Protein AF-A0A1J5FN63-F1 (afdb_monomer_lite)

Secondary structure (DSSP, 8-state):
--------------THHHHHHHHHHHHHHHHHHHHHHHHHIIIIITTTSS-HHHHHHHHHHHHHHHHHHHTT---S-HHHHHHHH-TT--HHHIIIIIHHHHHHHHHHHHHHHHHH--

Foldseek 3Di:
DDDDDPDPPDPPVPCVVVVVVVVVLVVLLVVLLVQLLVCCCVPAVVVVLDDPLLSVLLSQLVVVQVVVVVVPDGPPDSVVSSCVSVVVDDVVNCVPRPVVSSVVSVVSSVVSSVVSVD

Sequence (118 aa):
MKIKQVRAANFVFIESVSIGNESEIDTIVNRALDAAFTKMQDSYINKGKLEINEAERIKRAIELIVYDLRDGGINSGLHKYFLEQFPELTFNDYEDRYQNIFEYLFKVLKKKIAEQLI

Radius of gyration: 20.72 Å; chains: 1; bounding box: 46×35×68 Å

Structure (mmCIF, N/CA/C/O backbone):
data_AF-A0A1J5FN63-F1
#
_entry.id   AF-A0A1J5FN63-F1
#
loop_
_atom_site.group_PDB
_atom_site.id
_atom_site.type_symbol
_atom_site.label_atom_id
_atom_site.label_alt_id
_atom_site.label_comp_id
_atom_site.label_asym_id
_atom_site.label_entity_id
_atom_site.label_seq_id
_atom_site.pdbx_PDB_ins_code
_atom_site.Cartn_x
_atom_site.Cartn_y
_atom_site.Cartn_z
_atom_site.occupancy
_atom_site.B_iso_or_equiv
_atom_site.auth_seq_id
_atom_site.auth_comp_id
_atom_site.auth_asym_id
_atom_site.auth_atom_id
_atom_site.pdbx_PDB_model_num
ATOM 1 N N . MET A 1 1 ? 29.865 -23.512 -54.420 1.00 37.62 1 MET A N 1
ATOM 2 C CA . MET A 1 1 ? 30.604 -22.238 -54.617 1.00 37.62 1 MET A CA 1
ATOM 3 C C . MET A 1 1 ? 29.551 -21.132 -54.687 1.00 37.62 1 MET A C 1
ATOM 5 O O . MET A 1 1 ? 28.676 -21.265 -55.518 1.00 37.62 1 MET A O 1
ATOM 9 N N . LYS A 1 2 ? 29.439 -20.105 -53.837 1.00 36.84 2 LYS A N 1
ATOM 10 C CA . LYS A 1 2 ? 30.298 -19.458 -52.831 1.00 36.84 2 LYS A CA 1
ATOM 11 C C . LYS A 1 2 ? 29.442 -19.100 -51.602 1.00 36.84 2 LYS A C 1
ATOM 13 O O . LYS A 1 2 ? 28.324 -18.625 -51.747 1.00 36.84 2 LYS A O 1
ATOM 18 N N . ILE A 1 3 ? 30.015 -19.298 -50.420 1.00 44.97 3 ILE A N 1
ATOM 19 C CA . ILE A 1 3 ? 29.503 -18.864 -49.116 1.00 44.97 3 ILE A CA 1
ATOM 20 C C . ILE A 1 3 ? 29.685 -17.342 -49.011 1.00 44.97 3 ILE A C 1
ATOM 22 O O . ILE A 1 3 ? 30.766 -16.841 -49.324 1.00 44.97 3 ILE A O 1
ATOM 26 N N . LYS A 1 4 ? 28.681 -16.605 -48.525 1.00 45.47 4 LYS A N 1
ATOM 27 C CA . LYS A 1 4 ? 28.914 -15.303 -47.883 1.00 45.47 4 LYS A CA 1
ATOM 28 C C . LYS A 1 4 ? 28.425 -15.372 -46.442 1.00 45.47 4 LYS A C 1
ATOM 30 O O . LYS A 1 4 ? 27.245 -15.221 -46.158 1.00 45.47 4 LYS A O 1
ATOM 35 N N . GLN A 1 5 ? 29.389 -15.638 -45.562 1.00 46.78 5 GLN A N 1
ATOM 36 C CA . GLN A 1 5 ? 29.322 -15.368 -44.134 1.00 46.78 5 GLN A CA 1
ATOM 37 C C . GLN A 1 5 ? 28.960 -13.895 -43.946 1.00 46.78 5 GLN A C 1
ATOM 39 O O . GLN A 1 5 ? 29.738 -13.014 -44.320 1.00 46.78 5 GLN A O 1
ATOM 44 N N . VAL A 1 6 ? 27.801 -13.624 -43.359 1.00 46.09 6 VAL A N 1
ATOM 45 C CA . VAL A 1 6 ? 27.573 -12.334 -42.718 1.00 46.09 6 VAL A CA 1
ATOM 46 C C . VAL A 1 6 ? 28.142 -12.475 -41.317 1.00 46.09 6 VAL A C 1
ATOM 48 O O . VAL A 1 6 ? 27.681 -13.289 -40.521 1.00 46.09 6 VAL A O 1
ATOM 51 N N . ARG A 1 7 ? 29.227 -11.741 -41.072 1.00 39.75 7 ARG A N 1
ATOM 52 C CA . ARG A 1 7 ? 29.865 -11.613 -39.766 1.00 39.75 7 ARG A CA 1
ATOM 53 C C . ARG A 1 7 ? 28.801 -11.176 -38.761 1.00 39.75 7 ARG A C 1
ATOM 55 O O . ARG A 1 7 ? 28.268 -10.078 -38.892 1.00 39.75 7 ARG A O 1
ATOM 62 N N . ALA A 1 8 ? 28.523 -12.023 -37.772 1.00 43.62 8 ALA A N 1
ATOM 63 C CA . ALA A 1 8 ? 27.959 -11.573 -36.513 1.00 43.62 8 ALA A CA 1
ATOM 64 C C . ALA A 1 8 ? 28.955 -10.551 -35.956 1.00 43.62 8 ALA A C 1
ATOM 66 O O . ALA A 1 8 ? 30.048 -10.906 -35.517 1.00 43.62 8 ALA A O 1
ATOM 67 N N . ALA A 1 9 ? 28.642 -9.269 -36.132 1.00 43.72 9 ALA A N 1
ATOM 68 C CA . ALA A 1 9 ? 29.389 -8.208 -35.497 1.00 43.72 9 ALA A CA 1
ATOM 69 C C . ALA A 1 9 ? 29.295 -8.460 -33.994 1.00 43.72 9 ALA A C 1
ATOM 71 O O . ALA A 1 9 ? 28.202 -8.647 -33.464 1.00 43.72 9 ALA A O 1
ATOM 72 N N . ASN A 1 10 ? 30.459 -8.531 -33.357 1.00 41.03 10 ASN A N 1
ATOM 73 C CA . ASN A 1 10 ? 30.615 -8.631 -31.920 1.00 41.03 10 ASN A CA 1
ATOM 74 C C . ASN A 1 10 ? 29.793 -7.519 -31.257 1.00 41.03 10 ASN A C 1
A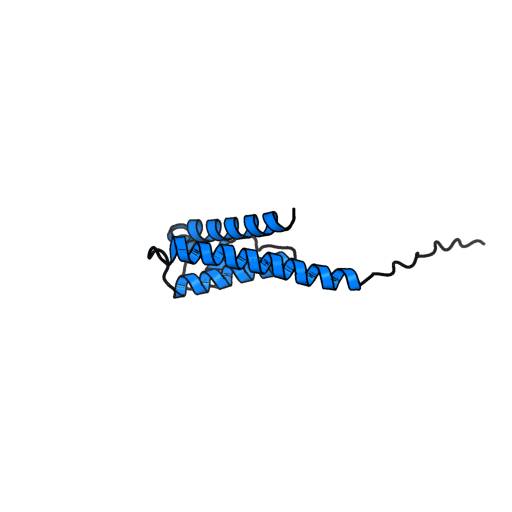TOM 76 O O . ASN A 1 10 ? 30.2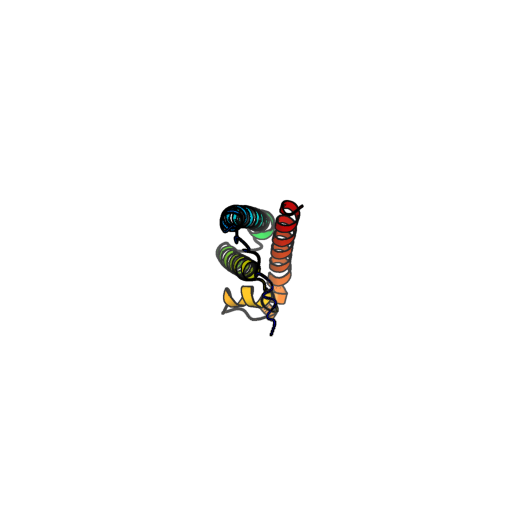59 -6.386 -31.144 1.00 41.03 10 ASN A O 1
ATOM 80 N N . PHE A 1 11 ? 28.578 -7.838 -30.815 1.00 40.28 11 PHE A N 1
ATOM 81 C CA . PHE A 1 11 ? 27.951 -7.085 -29.747 1.00 40.28 11 PHE A CA 1
ATOM 82 C C . PHE A 1 11 ? 28.763 -7.415 -28.503 1.00 40.28 11 PHE A C 1
ATOM 84 O O . PHE A 1 11 ? 28.568 -8.444 -27.863 1.00 40.28 11 PHE A O 1
ATOM 91 N N . VAL A 1 12 ? 29.740 -6.561 -28.209 1.00 43.59 12 VAL A N 1
ATOM 92 C CA . VAL A 1 12 ? 30.267 -6.457 -26.856 1.00 43.59 12 VAL A CA 1
ATOM 93 C C . VAL A 1 12 ? 29.082 -5.985 -26.026 1.00 43.59 12 VAL A C 1
ATOM 95 O O . VAL A 1 12 ? 28.719 -4.811 -26.063 1.00 43.59 12 VAL A O 1
ATOM 98 N N . PHE A 1 13 ? 28.408 -6.927 -25.370 1.00 43.81 13 PHE A N 1
ATOM 99 C CA . PHE A 1 13 ? 27.427 -6.610 -24.350 1.00 43.81 13 PHE A CA 1
ATOM 100 C C . PHE A 1 13 ? 28.221 -5.967 -23.215 1.00 43.81 13 PHE A C 1
ATOM 102 O O . PHE A 1 13 ? 28.982 -6.629 -22.514 1.00 43.81 13 PHE A O 1
ATOM 109 N N . ILE A 1 14 ? 28.158 -4.641 -23.131 1.00 44.06 14 ILE A N 1
ATOM 110 C CA . ILE A 1 14 ? 28.808 -3.885 -22.069 1.00 44.06 14 ILE A CA 1
ATOM 111 C C . ILE A 1 14 ? 27.976 -4.131 -20.802 1.00 44.06 14 ILE A C 1
ATOM 113 O O . ILE A 1 14 ? 27.053 -3.379 -20.499 1.00 44.06 14 ILE A O 1
ATOM 117 N N . GLU A 1 15 ? 28.285 -5.206 -20.072 1.00 44.66 15 GLU A N 1
ATOM 118 C CA . GLU A 1 15 ? 27.665 -5.546 -18.777 1.00 44.66 15 GLU A CA 1
ATOM 119 C C . GLU A 1 15 ? 27.816 -4.423 -17.733 1.00 44.66 15 GLU A C 1
ATOM 121 O O . GLU A 1 15 ? 27.028 -4.335 -16.794 1.00 44.66 15 GLU A O 1
ATOM 126 N N . SER A 1 16 ? 28.771 -3.503 -17.910 1.00 44.97 16 SER A N 1
ATOM 127 C CA . SER A 1 16 ? 29.014 -2.413 -16.960 1.00 44.97 16 SER A CA 1
ATOM 128 C C . SER A 1 16 ? 27.949 -1.310 -16.958 1.00 44.97 16 SER A C 1
ATOM 130 O O . SER A 1 16 ? 27.878 -0.562 -15.986 1.00 44.97 16 SER A O 1
ATOM 132 N N . VAL A 1 17 ? 27.090 -1.216 -17.982 1.00 48.47 17 VAL A N 1
ATOM 133 C CA . VAL A 1 17 ? 25.945 -0.2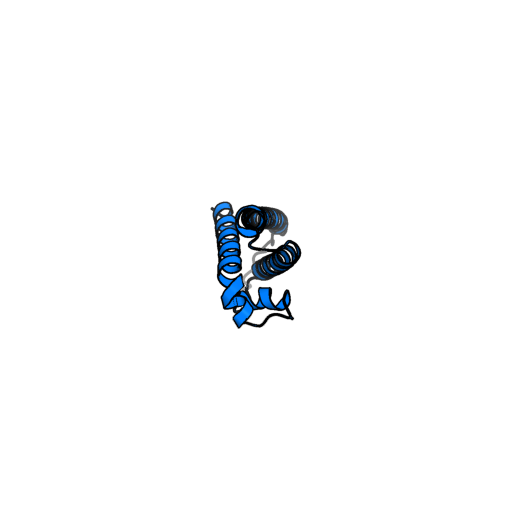79 -17.979 1.00 48.47 17 VAL A CA 1
ATOM 134 C C . VAL A 1 17 ? 24.796 -0.812 -17.111 1.00 48.47 17 VAL A C 1
ATOM 136 O O . VAL A 1 17 ? 24.050 -0.032 -16.527 1.00 48.47 17 VAL A O 1
ATOM 139 N N . SER A 1 18 ? 24.680 -2.137 -16.961 1.00 50.62 18 SER A N 1
ATOM 140 C CA . SER A 1 18 ? 23.588 -2.761 -16.202 1.00 50.62 18 SER A CA 1
ATOM 141 C C . SER A 1 18 ? 23.707 -2.510 -14.696 1.00 50.62 18 SER A C 1
ATOM 143 O O . SER A 1 18 ? 22.714 -2.206 -14.045 1.00 50.62 18 SER A O 1
ATOM 145 N N . ILE A 1 19 ? 24.928 -2.570 -14.154 1.00 49.78 19 ILE A N 1
ATOM 146 C CA . ILE A 1 19 ? 25.182 -2.459 -12.707 1.00 49.78 19 ILE A CA 1
ATOM 147 C C . ILE A 1 19 ? 24.936 -1.024 -12.200 1.00 49.78 19 ILE A C 1
ATOM 149 O O . ILE A 1 19 ? 24.428 -0.831 -11.097 1.00 49.78 19 ILE A O 1
ATOM 153 N N . GLY A 1 20 ? 25.262 -0.006 -13.008 1.00 51.41 20 GLY A N 1
ATOM 154 C CA . GLY A 1 20 ? 25.019 1.400 -12.659 1.00 51.41 20 GLY A CA 1
ATOM 155 C C . GLY A 1 20 ? 23.532 1.766 -12.645 1.00 51.41 20 GLY A C 1
ATOM 156 O O . GLY A 1 20 ? 23.072 2.428 -11.719 1.00 51.41 20 GLY A O 1
ATOM 157 N N . ASN A 1 21 ? 22.775 1.269 -13.628 1.00 60.84 21 ASN A N 1
ATOM 158 C CA . ASN A 1 21 ? 21.341 1.535 -13.746 1.00 60.84 21 ASN A CA 1
ATOM 159 C C . ASN A 1 21 ? 20.522 0.820 -12.662 1.00 60.84 21 ASN A C 1
ATOM 161 O O . ASN A 1 21 ? 19.539 1.370 -12.178 1.00 60.84 21 ASN A O 1
ATOM 165 N N . GLU A 1 22 ? 20.917 -0.389 -12.258 1.00 68.06 22 GLU A N 1
ATOM 166 C CA . GLU A 1 22 ? 20.204 -1.156 -11.230 1.00 68.06 22 GLU A CA 1
ATOM 167 C C . GLU A 1 22 ? 20.254 -0.460 -9.861 1.00 68.06 22 GLU A C 1
ATOM 169 O O . GLU A 1 22 ? 19.220 -0.272 -9.222 1.00 68.06 22 GLU A O 1
ATOM 174 N N . SER A 1 23 ? 21.426 0.054 -9.465 1.00 77.94 23 SER A N 1
ATOM 175 C CA . SER A 1 23 ? 21.574 0.840 -8.231 1.00 77.94 23 SER A CA 1
ATOM 176 C C . SER A 1 23 ? 20.799 2.166 -8.262 1.00 77.94 23 SER A C 1
ATOM 178 O O . SER A 1 23 ? 20.365 2.656 -7.213 1.00 77.94 23 SER A O 1
ATOM 180 N N . GLU A 1 24 ? 20.651 2.782 -9.436 1.00 83.44 24 GLU A N 1
ATOM 181 C CA . GLU A 1 24 ? 19.891 4.023 -9.606 1.00 83.44 24 GLU A CA 1
ATOM 182 C C . GLU A 1 24 ? 18.382 3.763 -9.533 1.00 83.44 24 GLU A C 1
ATOM 184 O O . GLU A 1 24 ? 17.674 4.457 -8.800 1.00 83.44 24 GLU A O 1
ATOM 189 N N . ILE A 1 25 ? 17.903 2.703 -10.190 1.00 84.62 25 ILE A N 1
ATOM 190 C CA . ILE A 1 25 ? 16.509 2.246 -10.115 1.00 84.62 25 ILE A CA 1
ATOM 191 C C . ILE A 1 25 ? 16.132 1.905 -8.671 1.00 84.62 25 ILE A C 1
ATOM 193 O O . ILE A 1 25 ? 15.114 2.397 -8.183 1.00 84.62 25 ILE A O 1
ATOM 197 N N . ASP A 1 26 ? 16.967 1.146 -7.959 1.00 86.62 26 ASP A N 1
ATOM 198 C CA . ASP A 1 26 ? 16.729 0.809 -6.551 1.00 86.62 26 ASP A CA 1
ATOM 199 C C . ASP A 1 26 ? 16.641 2.074 -5.682 1.00 86.62 26 ASP A C 1
ATOM 201 O O . ASP A 1 26 ? 15.780 2.192 -4.808 1.00 86.62 26 ASP A O 1
ATOM 205 N N . THR A 1 27 ? 17.477 3.079 -5.954 1.00 90.06 27 THR A N 1
ATOM 206 C CA . THR A 1 27 ? 17.424 4.365 -5.243 1.00 90.06 27 THR A CA 1
ATOM 207 C C . THR A 1 27 ? 16.118 5.115 -5.518 1.00 90.06 27 THR A C 1
ATOM 209 O O . THR A 1 27 ? 15.507 5.654 -4.590 1.00 90.06 27 THR A O 1
ATOM 212 N N . ILE A 1 28 ? 15.670 5.151 -6.773 1.00 90.88 28 ILE A N 1
ATOM 213 C CA . ILE A 1 28 ? 14.409 5.790 -7.180 1.00 90.88 28 ILE A CA 1
ATOM 214 C C . ILE A 1 28 ? 13.219 5.119 -6.491 1.00 90.88 28 ILE A C 1
ATOM 216 O O . ILE A 1 28 ? 12.358 5.794 -5.918 1.00 90.88 28 ILE A O 1
ATOM 220 N N . VAL A 1 29 ? 13.192 3.791 -6.524 1.00 91.81 29 VAL A N 1
ATOM 221 C CA . VAL A 1 29 ? 12.140 2.970 -5.930 1.00 91.81 29 VAL A CA 1
ATOM 222 C C . VAL A 1 29 ? 12.082 3.165 -4.417 1.00 91.81 29 VAL A C 1
ATOM 224 O O . VAL A 1 29 ? 11.005 3.437 -3.885 1.00 91.81 29 VAL A O 1
ATOM 227 N N . ASN A 1 30 ? 13.225 3.120 -3.729 1.00 93.12 30 ASN A N 1
ATOM 228 C CA . ASN A 1 30 ? 13.286 3.319 -2.280 1.00 93.12 30 ASN A CA 1
ATOM 229 C C . ASN A 1 30 ? 12.779 4.710 -1.872 1.00 93.12 30 ASN A C 1
ATOM 231 O O . ASN A 1 30 ? 11.961 4.827 -0.962 1.00 93.12 30 ASN A O 1
ATOM 235 N N . ARG A 1 31 ? 13.149 5.769 -2.606 1.00 94.12 31 ARG A N 1
ATOM 236 C CA . ARG A 1 31 ? 12.607 7.121 -2.362 1.00 94.12 31 ARG A CA 1
ATOM 237 C C . ARG A 1 31 ? 11.095 7.197 -2.573 1.00 94.12 31 ARG A C 1
ATOM 239 O O . ARG A 1 31 ? 10.403 7.947 -1.882 1.00 94.12 31 ARG A O 1
ATOM 246 N N . ALA A 1 32 ? 10.571 6.465 -3.552 1.00 94.75 32 ALA A N 1
ATOM 247 C CA . ALA A 1 32 ? 9.140 6.430 -3.820 1.00 94.75 32 ALA A CA 1
ATOM 248 C C . ALA A 1 32 ? 8.368 5.668 -2.729 1.00 94.75 32 ALA A C 1
ATOM 250 O O . ALA A 1 32 ? 7.286 6.117 -2.334 1.00 94.75 32 ALA A O 1
ATOM 251 N N . LEU A 1 33 ? 8.936 4.573 -2.215 1.00 96.19 33 LEU A N 1
ATOM 252 C CA . LEU A 1 33 ? 8.427 3.845 -1.051 1.00 96.19 33 LEU A CA 1
ATOM 253 C C . LEU A 1 33 ? 8.409 4.737 0.191 1.00 96.19 33 LEU A C 1
ATOM 255 O O . LEU A 1 33 ? 7.353 4.885 0.808 1.00 96.19 33 LEU A O 1
ATOM 259 N N . ASP A 1 34 ? 9.516 5.421 0.490 1.00 97.00 34 ASP A N 1
ATOM 260 C CA . ASP A 1 34 ? 9.603 6.365 1.609 1.00 97.00 34 ASP A CA 1
ATOM 261 C C . ASP A 1 34 ? 8.510 7.432 1.522 1.00 97.00 34 ASP A C 1
ATOM 263 O O . ASP A 1 34 ? 7.780 7.669 2.484 1.00 97.00 34 ASP A O 1
ATOM 267 N N . ALA A 1 35 ? 8.317 8.028 0.343 1.00 96.88 35 ALA A N 1
ATOM 268 C CA . ALA A 1 35 ? 7.273 9.024 0.134 1.00 96.88 35 ALA A CA 1
ATOM 269 C C . ALA A 1 35 ? 5.858 8.456 0.353 1.00 96.88 35 ALA A C 1
ATOM 271 O O . ALA A 1 35 ? 5.006 9.135 0.941 1.00 96.88 35 ALA A O 1
ATOM 272 N N . ALA A 1 36 ? 5.587 7.227 -0.095 1.00 97.56 36 ALA A N 1
ATOM 273 C CA . ALA A 1 36 ? 4.312 6.559 0.153 1.00 97.56 36 ALA A CA 1
ATOM 274 C C . ALA A 1 36 ? 4.117 6.263 1.651 1.00 97.56 36 ALA A C 1
ATOM 276 O O . ALA A 1 36 ? 3.039 6.515 2.193 1.00 97.56 36 ALA A O 1
ATOM 277 N N . PHE A 1 37 ? 5.154 5.811 2.352 1.00 98.00 37 PHE A N 1
ATOM 278 C CA . PHE A 1 37 ? 5.081 5.461 3.771 1.00 98.00 37 PHE A CA 1
ATOM 279 C C . PHE A 1 37 ? 5.004 6.684 4.682 1.00 98.00 37 PHE A C 1
ATOM 281 O O . PHE A 1 37 ? 4.191 6.690 5.606 1.00 98.00 37 PHE A O 1
ATOM 288 N N . THR A 1 38 ? 5.734 7.762 4.386 1.00 97.94 38 THR A N 1
ATOM 289 C CA . THR A 1 38 ? 5.530 9.063 5.040 1.00 97.94 38 THR A CA 1
ATOM 290 C C . THR A 1 38 ? 4.094 9.532 4.833 1.00 97.94 38 THR A C 1
ATOM 292 O O . THR A 1 38 ? 3.412 9.922 5.782 1.00 97.94 38 THR A O 1
ATOM 295 N N . LYS A 1 39 ? 3.568 9.412 3.606 1.00 97.31 39 LYS A N 1
ATOM 296 C CA . LYS A 1 39 ? 2.183 9.798 3.337 1.00 97.31 39 LYS A CA 1
ATOM 297 C C . LYS A 1 39 ? 1.184 8.961 4.135 1.00 97.31 39 LYS A C 1
ATOM 299 O O . LYS A 1 39 ? 0.181 9.513 4.604 1.00 97.31 39 LYS A O 1
ATOM 304 N N . MET A 1 40 ? 1.461 7.667 4.297 1.00 98.00 40 MET A N 1
ATOM 305 C CA . MET A 1 40 ? 0.657 6.763 5.109 1.00 98.00 40 MET A CA 1
ATOM 306 C C . MET A 1 40 ? 0.663 7.168 6.585 1.00 98.00 40 MET A C 1
ATOM 308 O O . MET A 1 40 ? -0.405 7.278 7.195 1.00 98.00 40 MET A O 1
ATOM 312 N N . GLN A 1 41 ? 1.850 7.454 7.122 1.00 97.69 41 GLN A N 1
ATOM 313 C CA . GLN A 1 41 ? 2.040 7.930 8.488 1.00 97.69 41 GLN A CA 1
ATOM 314 C C . GLN A 1 41 ? 1.212 9.193 8.749 1.00 97.69 41 GLN A C 1
ATOM 316 O O . GLN A 1 41 ? 0.377 9.211 9.654 1.00 97.69 41 GLN A O 1
ATOM 321 N N . ASP A 1 42 ? 1.362 10.217 7.910 1.00 97.25 42 ASP A N 1
ATOM 322 C CA . ASP A 1 42 ? 0.733 11.524 8.125 1.00 97.25 42 ASP A CA 1
ATOM 323 C C . ASP A 1 42 ? -0.783 11.516 7.912 1.00 97.25 42 ASP A C 1
ATOM 325 O O . ASP A 1 42 ? -1.534 12.242 8.572 1.00 97.25 42 ASP A O 1
ATOM 329 N N . SER A 1 43 ? -1.254 10.733 6.939 1.00 96.56 43 SER A N 1
ATOM 330 C CA . SER A 1 43 ? -2.643 10.814 6.473 1.00 96.56 43 SER A CA 1
ATOM 331 C C . SER A 1 43 ? -3.559 9.792 7.130 1.00 96.56 43 SER A C 1
ATOM 333 O O . SER A 1 43 ? -4.768 10.042 7.194 1.00 96.56 43 SER A O 1
ATOM 335 N N . TYR A 1 44 ? -3.012 8.671 7.607 1.00 97.12 44 TYR A N 1
ATOM 336 C CA . TYR A 1 44 ? -3.810 7.553 8.101 1.00 97.12 44 TYR A CA 1
ATOM 337 C C . TYR A 1 44 ? -3.417 7.116 9.512 1.00 97.12 44 TYR A C 1
ATOM 339 O O . TYR A 1 44 ? -4.311 7.008 10.344 1.00 97.12 44 TYR A O 1
ATOM 347 N N . ILE A 1 45 ? -2.128 6.957 9.830 1.00 97.00 45 ILE A N 1
ATOM 348 C CA . ILE A 1 45 ? -1.712 6.514 11.176 1.00 97.00 45 ILE A CA 1
ATOM 349 C C . ILE A 1 45 ? -1.896 7.641 12.198 1.00 97.00 45 ILE A C 1
ATOM 351 O O . ILE A 1 45 ? -2.651 7.497 13.155 1.00 97.00 45 ILE A O 1
ATOM 355 N N . ASN A 1 46 ? -1.309 8.817 11.950 1.00 97.25 46 ASN A N 1
ATOM 356 C CA . ASN A 1 46 ? -1.397 9.975 12.854 1.00 97.25 46 ASN A CA 1
ATOM 357 C C . ASN A 1 46 ? -2.836 10.483 13.044 1.00 97.25 46 ASN A C 1
ATOM 359 O O . ASN A 1 46 ? -3.125 11.209 13.990 1.00 97.25 46 ASN A O 1
ATOM 363 N N . LYS A 1 47 ? -3.744 10.113 12.133 1.00 96.88 47 LYS A N 1
ATOM 364 C CA . LYS A 1 47 ? 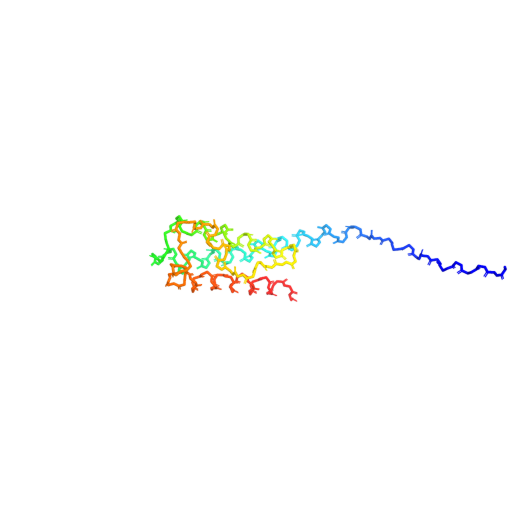-5.169 10.461 12.187 1.00 96.88 47 LYS A CA 1
ATOM 365 C C . LYS A 1 47 ? -6.048 9.341 12.753 1.00 96.88 47 LYS A C 1
ATOM 367 O O . LYS A 1 47 ? -7.266 9.473 12.700 1.00 96.88 47 LYS A O 1
ATOM 372 N N . GLY A 1 48 ? -5.456 8.245 13.231 1.00 95.19 48 GLY A N 1
ATOM 373 C CA . GLY A 1 48 ? -6.172 7.104 13.811 1.00 95.19 48 GLY A CA 1
ATOM 374 C C . GLY A 1 48 ? -7.029 6.314 12.818 1.00 95.19 48 GLY A C 1
ATOM 375 O O . GLY A 1 48 ? -7.958 5.631 13.229 1.00 95.19 48 GLY A O 1
ATOM 376 N N . LYS A 1 49 ? -6.765 6.425 11.510 1.00 96.00 49 LYS A N 1
ATOM 377 C CA . LYS A 1 49 ? -7.481 5.677 10.459 1.00 96.00 49 LYS A CA 1
ATOM 378 C C . LYS A 1 49 ? -6.896 4.287 10.212 1.00 96.00 49 LYS A C 1
ATOM 380 O O . LYS A 1 49 ? -7.593 3.433 9.673 1.00 96.00 49 LYS A O 1
ATOM 385 N N . LEU A 1 50 ? -5.624 4.099 10.554 1.00 96.81 50 LEU A N 1
ATOM 386 C CA . LEU A 1 50 ? -4.934 2.817 10.521 1.00 96.81 50 LEU A CA 1
ATOM 387 C C . LEU A 1 50 ? -4.238 2.581 11.852 1.00 96.81 50 LEU A C 1
ATOM 389 O O . LEU A 1 50 ? -3.575 3.479 12.381 1.00 96.81 50 LE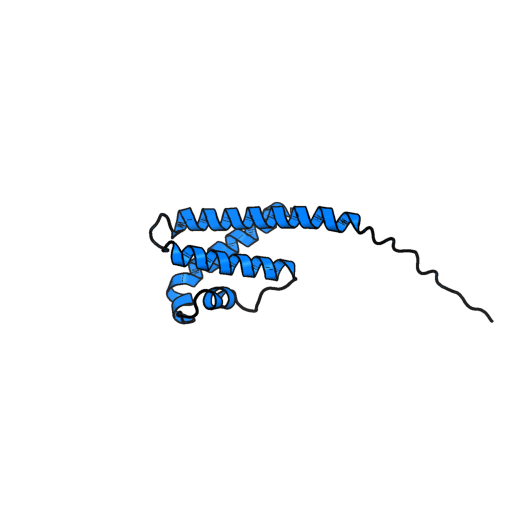U A O 1
ATOM 393 N N . GLU A 1 51 ? -4.336 1.356 12.339 1.00 96.88 51 GLU A N 1
ATOM 394 C CA . GLU A 1 51 ? -3.477 0.870 13.405 1.00 96.88 51 GLU A CA 1
ATOM 395 C C . GLU A 1 51 ? -2.071 0.563 12.876 1.00 96.88 51 GLU A C 1
ATOM 397 O O . GLU A 1 51 ? -1.862 0.313 11.686 1.00 96.88 51 GLU A O 1
ATOM 402 N N . ILE A 1 52 ? -1.085 0.537 13.778 1.00 96.31 52 ILE A N 1
ATOM 403 C CA . ILE A 1 52 ? 0.316 0.271 13.414 1.00 96.31 52 ILE A CA 1
ATOM 404 C C . ILE A 1 52 ? 0.459 -1.101 12.739 1.00 96.31 52 ILE A C 1
ATOM 406 O O . ILE A 1 52 ? 1.151 -1.216 11.733 1.00 96.31 52 ILE A O 1
ATOM 410 N N . ASN A 1 53 ? -0.231 -2.130 13.239 1.00 97.00 53 ASN A N 1
ATOM 411 C CA . ASN A 1 53 ? -0.186 -3.468 12.643 1.00 97.00 53 ASN A CA 1
ATOM 412 C C . ASN A 1 53 ? -0.745 -3.478 11.207 1.00 97.00 53 ASN A C 1
ATOM 414 O O . ASN A 1 53 ? -0.152 -4.063 10.302 1.00 97.00 53 ASN A O 1
ATOM 418 N N . GLU A 1 54 ? -1.854 -2.775 10.970 1.00 97.19 54 GLU A N 1
ATOM 419 C CA . GLU A 1 54 ? -2.436 -2.649 9.630 1.00 97.19 54 GLU A CA 1
ATOM 420 C C . GLU A 1 54 ? -1.475 -1.934 8.678 1.00 97.19 54 GLU A C 1
ATOM 422 O O . GLU A 1 54 ? -1.270 -2.374 7.547 1.00 97.19 54 GLU A O 1
ATOM 427 N N . ALA A 1 55 ? -0.836 -0.863 9.151 1.00 97.44 55 ALA A N 1
ATOM 428 C CA . ALA A 1 55 ? 0.153 -0.130 8.378 1.00 97.44 55 ALA A CA 1
ATOM 429 C C . ALA A 1 55 ? 1.356 -1.001 7.989 1.00 97.44 55 ALA A C 1
ATOM 431 O O . ALA A 1 55 ? 1.768 -0.973 6.833 1.00 97.44 55 ALA A O 1
ATOM 432 N N . GLU A 1 56 ? 1.898 -1.803 8.907 1.00 98.06 56 GLU A N 1
ATOM 433 C CA . GLU A 1 56 ? 3.022 -2.705 8.610 1.00 98.06 56 GLU A CA 1
ATOM 434 C C . GLU A 1 56 ? 2.673 -3.742 7.536 1.00 98.06 56 GLU A C 1
ATOM 436 O O . GLU A 1 56 ? 3.474 -4.036 6.651 1.00 98.06 56 GLU A O 1
ATOM 441 N N . ARG A 1 57 ? 1.448 -4.265 7.554 1.00 98.25 57 ARG A N 1
ATOM 442 C CA . ARG A 1 57 ? 0.975 -5.217 6.539 1.00 98.25 57 ARG A CA 1
ATOM 443 C C . ARG A 1 57 ? 0.739 -4.539 5.190 1.00 98.25 57 ARG A C 1
ATOM 445 O O . ARG A 1 57 ? 1.089 -5.101 4.156 1.00 98.25 57 ARG A O 1
ATOM 452 N N . ILE A 1 58 ? 0.233 -3.305 5.193 1.00 98.06 58 ILE A N 1
ATOM 453 C CA . ILE A 1 58 ? 0.122 -2.478 3.983 1.00 98.06 58 ILE A CA 1
ATOM 454 C C . ILE A 1 58 ? 1.502 -2.197 3.375 1.00 98.06 58 ILE A C 1
ATOM 456 O O . ILE A 1 58 ? 1.635 -2.275 2.154 1.00 98.06 58 ILE A O 1
ATOM 460 N N . LYS A 1 59 ? 2.533 -1.915 4.188 1.00 97.88 59 LYS A N 1
ATOM 461 C CA . LYS A 1 59 ? 3.909 -1.729 3.690 1.00 97.88 59 LYS A CA 1
ATOM 462 C C . LYS A 1 59 ? 4.386 -2.954 2.921 1.00 97.88 59 LYS A C 1
ATOM 464 O O . LYS A 1 59 ? 4.775 -2.806 1.768 1.00 97.88 59 LYS A O 1
ATOM 469 N N . ARG A 1 60 ? 4.236 -4.149 3.502 1.00 97.75 60 ARG A N 1
ATOM 470 C CA . ARG A 1 60 ? 4.609 -5.417 2.848 1.00 97.75 60 ARG A CA 1
ATOM 471 C C . ARG A 1 60 ? 3.893 -5.615 1.516 1.00 97.75 60 ARG A C 1
ATOM 473 O O . ARG A 1 60 ? 4.514 -5.998 0.534 1.00 97.75 60 ARG A O 1
ATOM 480 N N . ALA A 1 61 ? 2.596 -5.311 1.456 1.00 96.94 61 ALA A N 1
ATOM 481 C CA . ALA A 1 61 ? 1.837 -5.402 0.211 1.00 96.94 61 ALA A CA 1
ATOM 482 C C . ALA A 1 61 ? 2.373 -4.438 -0.868 1.00 96.94 61 ALA A C 1
ATOM 484 O O . ALA A 1 61 ? 2.451 -4.802 -2.038 1.00 96.94 61 ALA A O 1
ATOM 485 N N . ILE A 1 62 ? 2.767 -3.218 -0.488 1.00 96.50 62 ILE A N 1
ATOM 486 C CA . ILE A 1 62 ? 3.364 -2.235 -1.409 1.00 96.50 62 ILE A CA 1
ATOM 487 C C . ILE A 1 62 ? 4.769 -2.668 -1.851 1.00 96.50 62 ILE A C 1
ATOM 489 O O . ILE A 1 62 ? 5.109 -2.514 -3.023 1.00 96.50 62 ILE A O 1
ATOM 493 N N . GLU A 1 63 ? 5.572 -3.230 -0.952 1.00 95.12 63 GLU A N 1
ATOM 494 C CA . GLU A 1 63 ? 6.901 -3.769 -1.266 1.00 95.12 63 GLU A CA 1
ATOM 495 C C . GLU A 1 63 ? 6.819 -4.934 -2.260 1.00 95.12 63 GLU A C 1
ATOM 497 O O . GLU A 1 63 ? 7.598 -4.975 -3.209 1.00 95.12 63 GLU A O 1
ATOM 502 N N . LEU A 1 64 ? 5.832 -5.826 -2.116 1.00 94.00 64 LEU A N 1
ATOM 503 C CA . LEU A 1 64 ? 5.574 -6.896 -3.088 1.00 94.00 64 LEU A CA 1
ATOM 504 C C . LEU A 1 64 ? 5.186 -6.348 -4.467 1.00 94.00 64 LEU A C 1
ATOM 506 O O . LEU A 1 64 ? 5.663 -6.844 -5.482 1.00 94.00 64 LEU A O 1
ATOM 510 N N . ILE A 1 65 ? 4.374 -5.287 -4.520 1.00 93.31 65 ILE A N 1
ATOM 511 C CA . ILE A 1 65 ? 4.052 -4.618 -5.790 1.00 93.31 65 ILE A CA 1
ATOM 512 C C . ILE A 1 65 ? 5.317 -4.061 -6.450 1.00 93.31 65 ILE A C 1
ATOM 514 O O . ILE A 1 65 ? 5.465 -4.138 -7.667 1.00 93.31 65 ILE A O 1
ATOM 518 N N . VAL A 1 66 ? 6.216 -3.471 -5.663 1.00 92.00 66 VAL A N 1
ATOM 519 C CA . VAL A 1 66 ? 7.495 -2.949 -6.154 1.00 92.00 66 VAL A CA 1
ATOM 520 C C . VAL A 1 66 ? 8.402 -4.066 -6.664 1.00 92.00 66 VAL A C 1
ATOM 522 O O . VAL A 1 66 ? 9.031 -3.900 -7.709 1.00 92.00 66 VAL A O 1
ATOM 525 N N . TYR A 1 67 ? 8.459 -5.186 -5.948 1.00 89.94 67 TYR A N 1
ATOM 526 C CA . TYR A 1 67 ? 9.214 -6.360 -6.368 1.00 89.94 67 TYR A CA 1
ATOM 527 C C . TYR A 1 67 ? 8.717 -6.873 -7.724 1.00 89.94 67 TYR A C 1
ATOM 529 O O . TYR A 1 67 ? 9.501 -6.980 -8.662 1.00 89.94 67 TYR A O 1
ATOM 537 N N . ASP A 1 68 ? 7.406 -7.054 -7.879 1.00 89.38 68 ASP A N 1
ATOM 538 C CA . ASP A 1 68 ? 6.831 -7.521 -9.143 1.00 89.38 68 ASP A CA 1
ATOM 539 C C . ASP A 1 68 ? 7.024 -6.495 -10.278 1.00 89.38 68 ASP A C 1
ATOM 541 O O . ASP A 1 68 ? 7.335 -6.857 -11.417 1.00 89.38 68 ASP A O 1
ATOM 545 N N . LEU A 1 69 ? 6.922 -5.195 -9.969 1.00 86.00 69 LEU A N 1
ATOM 546 C CA . LEU A 1 69 ? 7.193 -4.114 -10.922 1.00 86.00 69 LEU A CA 1
ATOM 547 C C . LEU A 1 69 ? 8.602 -4.199 -11.522 1.00 86.00 69 LEU A C 1
ATOM 549 O O . LEU A 1 69 ? 8.769 -3.884 -12.703 1.00 86.00 69 LEU A O 1
ATOM 553 N N . ARG A 1 70 ? 9.600 -4.620 -10.734 1.00 80.50 70 ARG A N 1
ATOM 554 C CA . ARG A 1 70 ? 10.978 -4.837 -11.204 1.00 80.50 70 ARG A CA 1
ATOM 555 C C . ARG A 1 70 ? 11.056 -5.975 -12.221 1.00 80.50 70 ARG A C 1
ATOM 557 O O . ARG A 1 70 ? 11.776 -5.846 -13.208 1.00 80.50 70 ARG A O 1
ATOM 564 N N . ASP A 1 71 ? 10.266 -7.025 -12.024 1.00 78.06 71 ASP A N 1
ATOM 565 C CA . ASP A 1 71 ? 10.227 -8.211 -12.887 1.00 78.06 71 ASP A CA 1
ATOM 566 C C . ASP A 1 71 ? 9.282 -8.055 -14.097 1.00 78.06 71 ASP A C 1
ATOM 568 O O . ASP A 1 71 ? 9.055 -8.994 -14.864 1.00 78.06 71 ASP A O 1
ATOM 572 N N . GLY A 1 72 ? 8.767 -6.842 -14.331 1.00 69.31 72 GLY A N 1
ATOM 573 C CA . GLY A 1 72 ? 8.046 -6.485 -15.553 1.00 69.31 72 GLY A CA 1
ATOM 574 C C . GLY A 1 72 ? 6.543 -6.765 -15.525 1.00 69.31 72 GLY A C 1
ATOM 575 O O . GLY A 1 72 ? 5.909 -6.753 -16.585 1.00 69.31 72 GLY A O 1
ATOM 576 N N . GLY A 1 73 ? 5.941 -6.975 -14.351 1.00 72.38 73 GLY A N 1
ATOM 577 C CA . GLY A 1 73 ? 4.497 -7.173 -14.239 1.00 72.38 73 GLY A CA 1
ATOM 578 C C . GLY A 1 73 ? 3.915 -6.735 -12.900 1.00 72.38 73 GLY A C 1
ATOM 579 O O . GLY A 1 73 ? 4.598 -6.651 -11.901 1.00 72.38 73 GLY A O 1
ATOM 580 N N . ILE A 1 74 ? 2.617 -6.452 -12.867 1.00 76.19 74 ILE A N 1
ATOM 581 C CA . ILE A 1 74 ? 1.846 -6.395 -11.619 1.00 76.19 74 ILE A CA 1
ATOM 582 C C . ILE A 1 74 ? 0.779 -7.481 -11.749 1.00 76.19 74 ILE A C 1
ATOM 584 O O . ILE A 1 74 ? 0.194 -7.646 -12.826 1.00 76.19 74 ILE A O 1
ATOM 588 N N . ASN A 1 75 ? 0.492 -8.207 -10.670 1.00 67.62 75 ASN A N 1
ATOM 589 C CA . ASN A 1 75 ? -0.663 -9.092 -10.602 1.00 67.62 75 ASN A CA 1
ATOM 590 C C . ASN A 1 75 ? -1.946 -8.348 -10.999 1.00 67.62 75 ASN A C 1
ATOM 592 O O . ASN A 1 75 ? -2.109 -7.149 -10.780 1.00 67.62 75 ASN A O 1
ATOM 596 N N . SER A 1 76 ? -2.910 -9.085 -11.546 1.00 68.38 76 SER A N 1
ATOM 597 C CA . SER A 1 76 ? -4.142 -8.550 -12.150 1.00 68.38 76 SER A CA 1
ATOM 598 C C . SER A 1 76 ? -5.083 -7.763 -11.212 1.00 68.38 76 SER A C 1
ATOM 600 O O . SER A 1 76 ? -6.149 -7.338 -11.648 1.00 68.38 76 SER A O 1
ATOM 602 N N . GLY A 1 77 ? -4.710 -7.514 -9.951 1.00 86.38 77 GLY A N 1
ATOM 603 C CA . GLY A 1 77 ? -5.422 -6.597 -9.062 1.00 86.38 77 GLY A CA 1
ATOM 604 C C . GLY A 1 77 ? -4.646 -6.259 -7.788 1.00 86.38 77 GLY A C 1
ATOM 605 O O . GLY A 1 77 ? -4.136 -7.150 -7.116 1.00 86.38 77 GLY A O 1
ATOM 606 N N . LEU A 1 78 ? -4.620 -4.972 -7.420 1.00 91.50 78 LEU A N 1
ATOM 607 C CA . LEU A 1 78 ? -3.977 -4.473 -6.192 1.00 91.50 78 LEU A CA 1
ATOM 608 C C . LEU A 1 78 ? -4.511 -5.154 -4.926 1.00 91.50 78 LEU A C 1
ATOM 610 O O . LEU A 1 78 ? -3.750 -5.436 -4.005 1.00 91.50 78 LEU A O 1
ATOM 614 N N . HIS A 1 79 ? -5.807 -5.470 -4.908 1.00 94.75 79 HIS A N 1
ATOM 615 C CA . HIS A 1 79 ? -6.449 -6.179 -3.805 1.00 94.75 79 HIS A CA 1
ATOM 616 C C . HIS A 1 79 ? -5.793 -7.529 -3.496 1.00 94.75 79 HIS A C 1
ATOM 618 O O . HIS A 1 79 ? -5.836 -7.956 -2.352 1.00 94.75 79 HIS A O 1
ATOM 624 N N . LYS A 1 80 ? -5.164 -8.199 -4.473 1.00 94.69 80 LYS A N 1
ATOM 625 C CA . LYS A 1 80 ? -4.514 -9.499 -4.247 1.00 94.69 80 LYS A CA 1
ATOM 626 C C . LYS A 1 80 ? -3.306 -9.360 -3.326 1.00 94.69 80 LYS A C 1
ATOM 628 O O . LYS A 1 80 ? -3.265 -10.023 -2.300 1.00 94.69 80 LYS A O 1
ATOM 633 N N . TYR A 1 81 ? -2.414 -8.410 -3.619 1.00 95.31 81 TYR A N 1
ATOM 634 C CA . TYR A 1 81 ? -1.280 -8.088 -2.745 1.00 95.31 81 TYR A CA 1
ATOM 635 C C . TYR A 1 81 ? -1.729 -7.711 -1.340 1.00 95.31 81 TYR A C 1
ATOM 637 O O . TYR A 1 81 ? -1.091 -8.077 -0.359 1.00 95.31 81 TYR A O 1
ATOM 645 N N . PHE A 1 82 ? -2.836 -6.972 -1.238 1.00 96.94 82 PHE A N 1
ATOM 646 C CA . PHE A 1 82 ? -3.399 -6.611 0.052 1.00 96.94 82 PHE A CA 1
ATOM 647 C C . PHE A 1 82 ? -3.906 -7.852 0.801 1.00 96.94 82 PHE A C 1
ATOM 649 O O . PHE A 1 82 ? -3.450 -8.124 1.905 1.00 96.94 82 PHE A O 1
ATOM 656 N N . LEU A 1 83 ? -4.804 -8.637 0.204 1.00 96.62 83 LEU A N 1
ATOM 657 C CA . LEU A 1 83 ? -5.429 -9.793 0.857 1.00 96.62 83 LEU A CA 1
ATOM 658 C C . LEU A 1 83 ? -4.430 -10.912 1.183 1.00 96.62 83 LEU A C 1
ATOM 660 O O . LEU A 1 83 ? -4.621 -11.622 2.163 1.00 96.62 83 LEU A O 1
ATOM 664 N N . GLU A 1 84 ? -3.321 -11.028 0.451 1.00 96.06 84 GLU A N 1
ATOM 665 C CA . GLU A 1 84 ? -2.209 -11.913 0.828 1.00 96.06 84 GLU A CA 1
ATOM 666 C C . GLU A 1 84 ? -1.584 -11.531 2.174 1.00 96.06 84 GLU A C 1
ATOM 668 O O . GLU A 1 84 ? -1.170 -12.401 2.940 1.00 96.06 84 GLU A O 1
ATOM 673 N N . GLN A 1 85 ? -1.543 -10.234 2.493 1.00 97.62 85 GLN A N 1
ATOM 674 C CA . GLN A 1 85 ? -1.086 -9.758 3.797 1.00 97.62 85 GLN A CA 1
ATOM 675 C C . GLN A 1 85 ? -2.193 -9.795 4.849 1.00 97.62 85 GLN A C 1
ATOM 677 O O . GLN A 1 85 ? -1.870 -9.768 6.035 1.00 97.62 85 GLN A O 1
ATOM 682 N N . PHE A 1 86 ? -3.460 -9.885 4.436 1.00 96.69 86 PHE A N 1
ATOM 683 C CA . PHE A 1 86 ? -4.668 -9.898 5.264 1.00 96.69 86 PHE A CA 1
ATOM 684 C C . PHE A 1 86 ? -5.541 -11.146 5.037 1.00 96.69 86 PHE A C 1
ATOM 686 O O . PHE A 1 86 ? -6.680 -11.009 4.592 1.00 96.69 86 PHE A O 1
ATOM 693 N N . PRO A 1 87 ? -5.046 -12.363 5.352 1.00 95.44 87 PRO A N 1
ATOM 694 C CA . PRO A 1 87 ? -5.759 -13.612 5.063 1.00 95.44 87 PRO A CA 1
ATOM 695 C C . PRO A 1 87 ? -7.080 -13.768 5.828 1.00 95.44 87 PRO A C 1
ATOM 697 O O . PRO A 1 87 ? -7.918 -14.584 5.454 1.00 95.44 87 PRO A O 1
ATOM 700 N N . GLU A 1 88 ? -7.266 -13.018 6.912 1.00 97.19 88 GLU A N 1
ATOM 701 C CA . GLU A 1 88 ? -8.507 -12.976 7.682 1.00 97.19 88 GLU A CA 1
ATOM 702 C C . GLU A 1 88 ? -9.573 -12.045 7.091 1.00 97.19 88 GLU A C 1
ATOM 704 O O . GLU A 1 88 ? -10.715 -12.082 7.545 1.00 97.19 88 GLU A O 1
ATOM 709 N N . LEU A 1 89 ? -9.213 -11.205 6.115 1.00 97.06 89 LEU A N 1
ATOM 710 C CA . LEU A 1 89 ? -10.125 -10.258 5.485 1.00 97.06 89 LEU A CA 1
ATOM 711 C C . LEU A 1 89 ? -10.698 -10.817 4.186 1.00 97.06 89 LEU A C 1
ATOM 713 O O . LEU A 1 89 ? -10.048 -11.542 3.431 1.00 97.06 89 LEU A O 1
ATOM 717 N N . THR A 1 90 ? -11.934 -10.432 3.903 1.00 97.38 90 THR A N 1
ATOM 718 C CA . THR A 1 90 ? -12.591 -10.687 2.625 1.00 97.38 90 THR A CA 1
ATOM 719 C C . THR A 1 90 ? -12.325 -9.552 1.638 1.00 97.38 90 THR A C 1
ATOM 721 O O . THR A 1 90 ? -11.866 -8.466 1.994 1.00 97.38 90 THR A O 1
ATOM 724 N N . PHE A 1 91 ? -12.662 -9.778 0.367 1.00 96.50 91 PHE A N 1
ATOM 725 C CA . PHE A 1 91 ? -12.619 -8.714 -0.635 1.00 96.50 91 PHE A CA 1
ATOM 726 C C . PHE A 1 91 ? -13.552 -7.539 -0.289 1.00 96.50 91 PHE A C 1
ATOM 728 O O . PHE A 1 91 ? -13.165 -6.394 -0.491 1.00 96.50 91 PHE A O 1
ATOM 735 N N . ASN A 1 92 ? -14.714 -7.802 0.320 1.00 97.94 92 ASN A N 1
ATOM 736 C CA . ASN A 1 92 ? -15.629 -6.743 0.755 1.00 97.94 92 ASN A CA 1
ATOM 737 C C . ASN A 1 92 ? -15.001 -5.879 1.861 1.00 97.94 92 ASN A C 1
ATOM 739 O O . ASN A 1 92 ? -15.090 -4.657 1.805 1.00 97.94 92 ASN A O 1
ATOM 743 N N . ASP A 1 93 ? -14.295 -6.491 2.820 1.00 97.12 93 ASP A N 1
ATOM 744 C CA . ASP A 1 93 ? -13.577 -5.739 3.861 1.00 97.12 93 ASP A CA 1
ATOM 745 C C . ASP A 1 93 ? -12.513 -4.816 3.246 1.00 97.12 93 ASP A C 1
ATOM 747 O O . ASP A 1 93 ? -12.312 -3.682 3.695 1.00 97.12 93 ASP A O 1
ATOM 751 N N . TYR A 1 94 ? -11.837 -5.291 2.192 1.00 97.31 94 TYR A N 1
ATOM 752 C CA . TYR A 1 94 ? -10.916 -4.475 1.410 1.00 97.31 94 TYR A CA 1
ATOM 753 C C . TYR A 1 94 ? -11.628 -3.298 0.731 1.00 97.31 94 TYR A C 1
ATOM 755 O O . TYR A 1 94 ? -11.183 -2.164 0.917 1.00 97.31 94 TYR A O 1
ATOM 763 N N . GLU A 1 95 ? -12.708 -3.539 -0.017 1.00 97.50 95 GLU A N 1
ATOM 764 C CA . GLU A 1 95 ? -13.454 -2.489 -0.729 1.00 97.50 95 GLU A CA 1
ATOM 765 C C . GLU A 1 95 ? -13.979 -1.413 0.230 1.00 97.50 95 GLU A C 1
ATOM 767 O O . GLU A 1 95 ? -13.757 -0.217 0.012 1.00 97.50 95 GLU A O 1
ATOM 772 N N . ASP A 1 96 ? -14.587 -1.831 1.339 1.00 96.75 96 ASP A N 1
ATOM 773 C CA . ASP A 1 96 ? -15.261 -0.926 2.267 1.00 96.75 96 ASP A CA 1
ATOM 774 C C . ASP A 1 96 ? -14.283 -0.057 3.066 1.00 96.75 96 ASP A C 1
ATOM 776 O O . ASP A 1 96 ? -14.531 1.133 3.295 1.00 96.75 96 ASP A O 1
ATOM 780 N N . ARG A 1 97 ? -13.157 -0.631 3.510 1.00 95.81 97 ARG A N 1
ATOM 781 C CA . ARG A 1 97 ? -12.267 0.035 4.474 1.00 95.81 97 ARG A CA 1
ATOM 782 C C . ARG A 1 97 ? -10.927 0.465 3.891 1.00 95.81 97 ARG A C 1
ATOM 784 O O . ARG A 1 97 ? -10.415 1.525 4.263 1.00 95.81 97 ARG A O 1
ATOM 791 N N . TYR A 1 98 ? -10.337 -0.330 3.004 1.00 97.44 98 TYR A N 1
ATOM 792 C CA . TYR A 1 98 ? -8.914 -0.206 2.677 1.00 97.44 98 TYR A CA 1
ATOM 793 C C . TYR A 1 98 ? -8.630 0.225 1.243 1.00 97.44 98 TYR A C 1
ATOM 795 O O . TYR A 1 98 ? -7.585 0.835 1.015 1.00 97.44 98 TYR A O 1
ATOM 803 N N . GLN A 1 99 ? -9.532 -0.015 0.292 1.00 96.69 99 GLN A N 1
ATOM 804 C CA . GLN A 1 99 ? -9.303 0.233 -1.132 1.00 96.69 99 GLN A CA 1
ATOM 805 C C . GLN A 1 99 ? -8.838 1.665 -1.395 1.00 96.69 99 GLN A C 1
ATOM 807 O O . GLN A 1 99 ? -7.768 1.878 -1.962 1.00 96.69 99 GLN A O 1
ATOM 812 N N . ASN A 1 100 ? -9.577 2.654 -0.890 1.00 97.12 100 ASN A N 1
ATOM 813 C CA . ASN A 1 100 ? -9.243 4.067 -1.082 1.00 97.12 100 ASN A CA 1
ATOM 814 C C . ASN A 1 100 ? -7.873 4.446 -0.502 1.00 97.12 100 ASN A C 1
ATOM 816 O O . ASN A 1 100 ? -7.170 5.291 -1.056 1.00 97.12 100 ASN A O 1
ATOM 820 N N . ILE A 1 101 ? -7.492 3.844 0.625 1.00 97.06 101 ILE A N 1
ATOM 821 C CA . ILE A 1 101 ? -6.192 4.078 1.259 1.00 97.06 101 ILE A CA 1
ATOM 822 C C . ILE A 1 101 ? -5.098 3.446 0.400 1.00 97.06 101 ILE A C 1
ATOM 824 O O . ILE A 1 101 ? -4.138 4.116 0.020 1.00 97.06 101 ILE A O 1
ATOM 828 N N . PHE A 1 102 ? -5.264 2.171 0.062 1.00 97.25 102 PHE A N 1
ATOM 829 C CA . PHE A 1 102 ? -4.265 1.379 -0.637 1.00 97.25 102 PHE A CA 1
ATOM 830 C C . PHE A 1 102 ? -4.015 1.889 -2.060 1.00 97.25 102 PHE A C 1
ATOM 832 O O . PHE A 1 102 ? -2.869 2.112 -2.453 1.00 97.25 102 PHE A O 1
ATOM 839 N N . GLU A 1 103 ? -5.078 2.182 -2.811 1.00 96.50 103 GLU A N 1
ATOM 840 C CA . GLU A 1 103 ? -4.978 2.762 -4.152 1.00 96.50 103 GLU A CA 1
ATOM 841 C C . GLU A 1 103 ? -4.343 4.154 -4.131 1.00 96.50 103 GLU A C 1
ATOM 843 O O . GLU A 1 103 ? -3.558 4.499 -5.021 1.00 96.50 103 GLU A O 1
ATOM 848 N N . TYR A 1 104 ? -4.636 4.959 -3.107 1.00 97.12 104 TYR A N 1
ATOM 849 C CA . TYR A 1 104 ? -4.012 6.266 -2.959 1.00 97.12 104 TYR A CA 1
ATOM 850 C C . TYR A 1 104 ? -2.506 6.148 -2.709 1.00 97.12 104 TYR A C 1
ATOM 852 O O . TYR A 1 104 ? -1.726 6.844 -3.362 1.00 97.12 104 TYR A O 1
ATOM 860 N N . LEU A 1 105 ? -2.081 5.251 -1.818 1.00 97.31 105 LEU A N 1
ATOM 861 C CA . LEU A 1 105 ? -0.661 4.998 -1.562 1.00 97.31 105 LEU A CA 1
ATOM 862 C C . LEU A 1 105 ? 0.050 4.487 -2.819 1.00 97.31 105 LEU A C 1
ATOM 864 O O . LEU A 1 105 ? 1.110 5.003 -3.176 1.00 97.31 105 LEU A O 1
ATOM 868 N N . PHE A 1 106 ? -0.573 3.571 -3.560 1.00 95.56 106 PHE A N 1
ATOM 869 C CA . PHE A 1 106 ? -0.044 3.105 -4.841 1.00 95.56 106 PHE A CA 1
ATOM 870 C C . PHE A 1 106 ? 0.054 4.231 -5.885 1.00 95.56 106 PHE A C 1
ATOM 872 O O . PHE A 1 106 ? 1.019 4.316 -6.649 1.00 95.56 106 PHE A O 1
ATOM 879 N N . LYS A 1 107 ? -0.912 5.155 -5.914 1.00 95.38 107 LYS A N 1
ATOM 880 C CA . LYS A 1 107 ? -0.849 6.348 -6.771 1.00 95.38 107 LYS A CA 1
ATOM 881 C C . LYS A 1 107 ? 0.311 7.267 -6.386 1.00 95.38 107 LYS A C 1
ATOM 883 O O . LYS A 1 107 ? 0.968 7.800 -7.281 1.00 95.38 107 LYS A O 1
ATOM 888 N N . VAL A 1 108 ? 0.567 7.454 -5.089 1.00 96.19 108 VAL A N 1
ATOM 889 C CA . VAL A 1 108 ? 1.719 8.224 -4.588 1.00 96.19 108 VAL A CA 1
ATOM 890 C C . VAL A 1 108 ? 3.025 7.572 -5.032 1.00 96.19 108 VAL A C 1
ATOM 892 O O . VAL A 1 108 ? 3.860 8.267 -5.610 1.00 96.19 108 VAL A O 1
ATOM 895 N N . LEU A 1 109 ? 3.157 6.254 -4.854 1.00 94.94 109 LEU A N 1
ATOM 896 C CA . LEU A 1 109 ? 4.315 5.475 -5.296 1.00 94.94 109 LEU A CA 1
ATOM 897 C C . LEU A 1 109 ? 4.588 5.684 -6.793 1.00 94.94 109 LEU A C 1
ATOM 899 O O . LEU A 1 109 ? 5.656 6.163 -7.166 1.00 94.94 109 LEU A O 1
ATOM 903 N N . LYS A 1 110 ? 3.600 5.411 -7.657 1.00 92.88 110 LYS A N 1
ATOM 904 C CA . LYS A 1 110 ? 3.752 5.565 -9.116 1.00 92.88 110 LYS A CA 1
ATOM 905 C C . LYS A 1 110 ? 4.132 6.981 -9.523 1.00 92.88 110 LYS A C 1
ATOM 907 O O . LYS A 1 110 ? 4.982 7.166 -10.388 1.00 92.88 110 LYS A O 1
ATOM 912 N N . LYS A 1 111 ? 3.497 7.983 -8.906 1.00 94.56 111 LYS A N 1
ATOM 913 C CA . LYS A 1 111 ? 3.812 9.389 -9.168 1.00 94.56 111 LYS A CA 1
ATOM 914 C C . LYS A 1 111 ? 5.273 9.686 -8.829 1.00 94.56 111 LYS A C 1
ATOM 916 O O . LYS A 1 111 ? 5.942 10.349 -9.609 1.00 94.56 111 LYS A O 1
ATOM 921 N N . LYS A 1 112 ? 5.764 9.184 -7.696 1.00 93.31 112 LYS A N 1
ATOM 922 C CA . LYS A 1 112 ? 7.136 9.421 -7.238 1.00 93.31 112 LYS A CA 1
ATOM 923 C C . LYS A 1 112 ? 8.180 8.712 -8.090 1.00 93.31 112 LYS A C 1
ATOM 925 O O . LYS A 1 112 ? 9.196 9.325 -8.388 1.00 93.31 112 LYS A O 1
ATOM 930 N N . ILE A 1 113 ? 7.902 7.489 -8.541 1.00 91.38 113 ILE A N 1
ATOM 931 C CA . ILE A 1 113 ? 8.751 6.794 -9.519 1.00 91.38 113 ILE A CA 1
ATOM 932 C C . ILE A 1 113 ? 8.820 7.608 -10.818 1.00 91.38 113 ILE A C 1
ATOM 934 O O . ILE A 1 113 ? 9.908 7.921 -11.288 1.00 91.38 113 ILE A O 1
ATOM 938 N N . ALA A 1 114 ? 7.671 8.024 -11.363 1.00 89.69 114 ALA A N 1
ATOM 939 C CA . ALA A 1 114 ? 7.625 8.793 -12.607 1.00 89.69 114 ALA A CA 1
ATOM 940 C C . ALA A 1 114 ? 8.361 10.143 -12.513 1.00 89.69 114 ALA A C 1
ATOM 942 O O . ALA A 1 114 ? 9.037 10.527 -13.457 1.00 89.69 114 ALA A O 1
ATOM 943 N N . GLU A 1 115 ? 8.274 10.844 -11.377 1.00 91.31 115 GLU A N 1
ATOM 944 C CA . GLU A 1 115 ? 8.981 12.114 -11.131 1.00 91.31 115 GLU A CA 1
ATOM 945 C C . GLU A 1 115 ? 10.514 11.990 -11.110 1.00 91.31 115 GLU A C 1
ATOM 947 O O . GLU A 1 115 ? 11.191 13.009 -11.187 1.00 91.31 115 GLU A O 1
ATOM 952 N N . GLN A 1 116 ? 11.067 10.786 -10.947 1.00 84.62 116 GLN A N 1
ATOM 953 C CA . GLN A 1 116 ? 12.517 10.556 -10.922 1.00 84.62 116 GLN A CA 1
ATOM 954 C C . GLN A 1 116 ? 13.054 9.974 -12.242 1.00 84.62 116 GLN A C 1
ATOM 956 O O . GLN A 1 116 ? 14.263 9.853 -12.393 1.00 84.62 116 GLN A O 1
ATOM 961 N N . LEU A 1 117 ? 12.170 9.593 -13.172 1.00 77.31 117 LEU A N 1
ATOM 962 C CA . LEU A 1 117 ? 12.524 9.031 -14.484 1.00 77.31 117 LEU A CA 1
ATOM 963 C C . LEU A 1 117 ? 12.517 10.080 -15.617 1.00 77.31 117 LEU A C 1
ATOM 965 O O . LEU A 1 117 ? 12.759 9.722 -16.769 1.00 77.31 117 LEU A O 1
ATOM 969 N N . ILE A 1 118 ? 12.191 11.340 -15.305 1.00 58.06 118 ILE A N 1
ATOM 970 C CA . ILE A 1 118 ? 12.109 12.490 -16.228 1.00 58.06 118 ILE A CA 1
ATOM 971 C C . ILE A 1 118 ? 13.267 13.439 -15.928 1.00 58.06 118 ILE A C 1
ATOM 973 O O . ILE A 1 11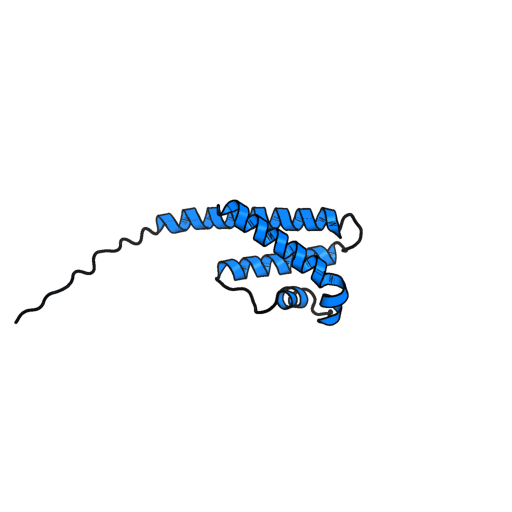8 ? 13.880 13.928 -16.902 1.00 58.06 118 ILE A O 1
#

pLDDT: mean 84.03, std 19.68, range [36.84, 98.25]